Protein AF-A0A087U4U5-F1 (afdb_monomer_lite)

pLDDT: mean 82.82, std 11.04, range [44.47, 93.19]

Organism: Stegodyphus mimosarum (NCBI:txid407821)

Radius of gyration: 24.25 Å; chains: 1; bounding box: 49×20×62 Å

Secondary structure (DSSP, 8-state):
--SSSS--EEE-----B-TTT-PBPPGGGS-SPPPP-EEEPP--PPPGGG-TT----STTHHHHHTTGGGGSHHHHHHSTTTTTT--

InterPro domains:
  IPR010909 PLAC [PF08686] (54-83)
  IPR010909 PLAC [PS50900] (50-87)

Structure (mmCIF, N/CA/C/O backbone):
data_AF-A0A087U4U5-F1
#
_entry.id   AF-A0A087U4U5-F1
#
loop_
_atom_site.group_PDB
_atom_site.id
_atom_site.type_symbol
_atom_site.label_atom_id
_atom_site.label_alt_id
_atom_site.label_comp_id
_atom_site.label_asym_id
_atom_site.label_entity_id
_atom_site.label_seq_id
_atom_site.pdbx_PDB_ins_code
_atom_site.Cartn_x
_atom_site.Cartn_y
_atom_site.Cartn_z
_atom_site.occupancy
_atom_site.B_iso_or_equiv
_atom_site.auth_seq_id
_atom_site.auth_comp_id
_atom_site.auth_asym_id
_atom_site.auth_atom_i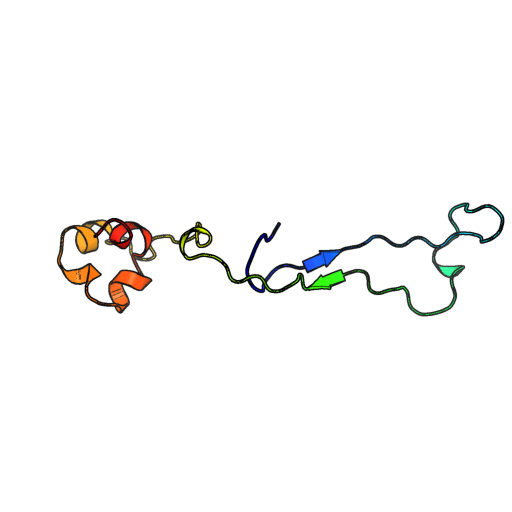d
_atom_site.pdbx_PDB_model_num
ATOM 1 N N . THR A 1 1 ? 3.393 -9.989 1.885 1.00 61.69 1 THR A N 1
ATOM 2 C CA . THR A 1 1 ? 2.775 -9.731 0.562 1.00 61.69 1 THR A CA 1
ATOM 3 C C . THR A 1 1 ? 1.319 -9.402 0.796 1.00 61.69 1 THR A C 1
ATOM 5 O O . THR A 1 1 ? 0.729 -10.044 1.645 1.00 61.69 1 THR A O 1
ATOM 8 N N . ALA A 1 2 ? 0.757 -8.395 0.125 1.00 70.81 2 ALA A N 1
ATOM 9 C CA . ALA A 1 2 ? -0.663 -8.068 0.282 1.00 70.81 2 ALA A CA 1
ATOM 10 C C . ALA A 1 2 ? -1.506 -8.930 -0.673 1.00 70.81 2 ALA A C 1
ATOM 12 O O . ALA A 1 2 ? -1.234 -8.924 -1.876 1.00 70.81 2 ALA A O 1
ATOM 13 N N . SER A 1 3 ? -2.478 -9.670 -0.141 1.00 76.62 3 SER A N 1
ATOM 14 C CA . SER A 1 3 ? -3.445 -10.499 -0.884 1.00 76.62 3 SER A C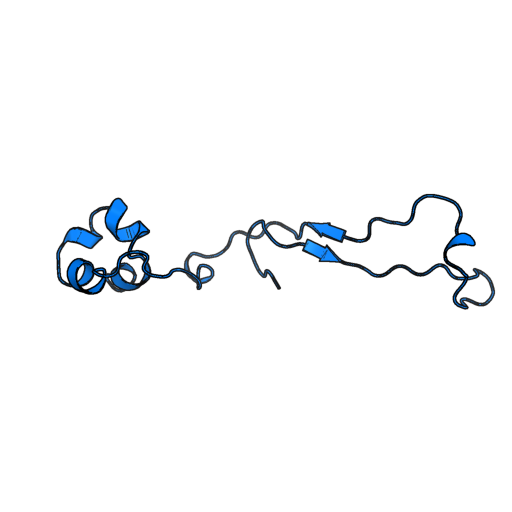A 1
ATOM 15 C C . SER A 1 3 ? -4.716 -9.730 -1.266 1.00 76.62 3 SER A C 1
ATOM 17 O O . SER A 1 3 ? -5.316 -10.019 -2.298 1.00 76.62 3 SER A O 1
ATOM 19 N N . CYS A 1 4 ? -5.081 -8.713 -0.484 1.00 76.62 4 CYS A N 1
ATOM 20 C CA . CYS A 1 4 ? -6.235 -7.842 -0.694 1.00 76.62 4 CYS A CA 1
ATOM 21 C C . CYS A 1 4 ? -5.907 -6.385 -0.287 1.00 76.62 4 CYS A C 1
ATOM 23 O O . CYS A 1 4 ? -4.804 -6.072 0.176 1.00 76.62 4 CYS A O 1
ATOM 25 N N . GLY A 1 5 ? -6.846 -5.462 -0.496 1.00 75.31 5 GLY A N 1
ATOM 26 C CA . GLY A 1 5 ? -6.752 -4.071 -0.054 1.00 75.31 5 GLY A CA 1
ATOM 27 C C . GLY A 1 5 ? -5.961 -3.142 -0.987 1.00 75.31 5 GLY A C 1
ATOM 28 O O . GLY A 1 5 ? -5.712 -3.429 -2.157 1.00 75.31 5 GLY A O 1
ATOM 29 N N . TYR A 1 6 ? -5.594 -1.962 -0.471 1.00 78.62 6 TYR A N 1
ATOM 30 C CA . TYR A 1 6 ? -5.055 -0.845 -1.273 1.00 78.62 6 TYR A CA 1
ATOM 31 C C . TYR A 1 6 ? -3.549 -0.619 -1.128 1.00 78.62 6 TYR A C 1
ATOM 33 O O . TYR A 1 6 ? -2.984 0.243 -1.800 1.00 78.62 6 TYR A O 1
ATOM 41 N N . ARG A 1 7 ? -2.896 -1.347 -0.219 1.00 81.06 7 ARG A N 1
ATOM 42 C CA . ARG A 1 7 ? -1.514 -1.067 0.202 1.00 81.06 7 ARG A CA 1
ATOM 43 C C . ARG A 1 7 ? -0.467 -1.933 -0.510 1.00 81.06 7 ARG A C 1
ATOM 45 O O . ARG A 1 7 ? 0.721 -1.814 -0.225 1.00 81.06 7 ARG A O 1
ATOM 52 N N . GLY A 1 8 ? -0.886 -2.798 -1.436 1.00 84.38 8 GLY A N 1
ATOM 53 C CA . GLY A 1 8 ? 0.009 -3.685 -2.178 1.00 84.38 8 GLY A CA 1
ATOM 54 C C . GLY A 1 8 ? 0.750 -2.994 -3.326 1.00 84.38 8 GLY A C 1
ATOM 55 O O . GLY A 1 8 ? 0.145 -2.273 -4.119 1.00 84.38 8 GLY A O 1
ATOM 56 N N . PHE A 1 9 ? 2.046 -3.287 -3.466 1.00 88.94 9 PHE A N 1
ATOM 57 C CA . PHE A 1 9 ? 2.863 -2.930 -4.630 1.00 88.94 9 PHE A CA 1
ATOM 58 C C . PHE A 1 9 ? 3.513 -4.185 -5.219 1.00 88.94 9 PHE A C 1
ATOM 60 O O . PHE A 1 9 ? 4.053 -5.013 -4.486 1.00 88.94 9 PHE A O 1
ATOM 67 N N . ARG A 1 10 ? 3.500 -4.303 -6.549 1.00 87.69 10 ARG A N 1
ATOM 68 C CA . ARG A 1 10 ? 4.248 -5.316 -7.303 1.00 87.69 10 ARG A CA 1
ATOM 69 C C . ARG A 1 10 ? 5.499 -4.694 -7.909 1.00 87.69 10 ARG A C 1
ATOM 71 O O . ARG A 1 10 ? 5.435 -3.593 -8.460 1.00 87.69 10 ARG A O 1
ATOM 78 N N . SER A 1 11 ? 6.617 -5.404 -7.843 1.00 90.38 11 SER A N 1
ATOM 79 C CA . SER A 1 11 ? 7.892 -5.008 -8.443 1.00 90.38 11 SER A CA 1
ATOM 80 C C . SER A 1 11 ? 8.303 -5.974 -9.557 1.00 90.38 11 SER A C 1
ATOM 82 O O . SER A 1 11 ? 7.912 -7.140 -9.562 1.00 90.38 11 SER A O 1
ATOM 84 N N . ARG A 1 12 ? 9.081 -5.484 -10.526 1.00 89.75 12 ARG A N 1
ATOM 85 C CA . ARG A 1 12 ? 9.746 -6.294 -11.556 1.00 89.75 12 ARG A CA 1
ATOM 86 C C . ARG A 1 12 ? 11.196 -5.854 -11.713 1.00 89.75 12 ARG A C 1
ATOM 88 O O . ARG A 1 12 ? 11.475 -4.660 -11.692 1.00 89.75 12 ARG A O 1
ATOM 95 N N . SER A 1 13 ? 12.107 -6.797 -11.915 1.00 88.31 13 SER A N 1
ATOM 96 C CA . SER A 1 13 ? 13.476 -6.501 -12.334 1.00 88.31 13 SER A CA 1
ATOM 97 C C . SER A 1 13 ? 13.537 -6.362 -13.855 1.00 88.31 13 SER A C 1
ATOM 99 O O . SER A 1 13 ? 12.857 -7.078 -14.590 1.00 88.31 13 SER A O 1
ATOM 101 N N . VAL A 1 14 ? 14.336 -5.412 -14.337 1.00 87.62 14 VAL A N 1
ATOM 102 C CA . VAL A 1 14 ? 14.585 -5.200 -15.768 1.00 87.62 14 VAL A CA 1
ATOM 103 C C . VAL A 1 14 ? 16.087 -5.176 -16.000 1.00 87.62 14 VAL A C 1
ATOM 105 O O . VAL A 1 14 ? 16.828 -4.605 -15.200 1.00 87.62 14 VAL A O 1
ATOM 108 N N . GLN A 1 15 ? 16.533 -5.802 -17.084 1.00 88.56 15 GLN A N 1
ATOM 109 C CA . GLN A 1 15 ? 17.941 -5.872 -17.454 1.00 88.56 15 GLN A CA 1
ATOM 110 C C . GLN A 1 15 ? 18.113 -5.443 -18.908 1.00 88.56 15 GLN A C 1
ATOM 112 O O . GLN A 1 15 ? 17.322 -5.820 -19.772 1.00 88.56 15 GLN A O 1
ATOM 117 N N . CYS A 1 16 ? 19.142 -4.636 -19.165 1.00 90.12 16 CYS A N 1
ATOM 118 C CA . CYS A 1 16 ? 19.542 -4.293 -20.522 1.00 90.12 16 CYS A CA 1
ATOM 119 C C . CYS A 1 16 ? 20.286 -5.484 -21.132 1.00 90.12 16 CYS A C 1
ATOM 121 O O . CYS A 1 16 ? 21.184 -6.025 -20.487 1.00 90.12 16 CYS A O 1
ATOM 123 N N . ILE A 1 17 ? 19.930 -5.883 -22.352 1.00 93.00 17 ILE A N 1
ATOM 124 C CA . ILE A 1 17 ? 20.579 -6.992 -23.062 1.00 93.00 17 ILE A CA 1
ATOM 125 C C . ILE A 1 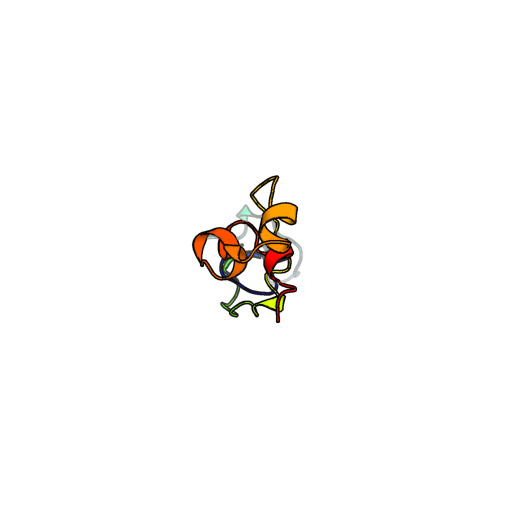17 ? 20.954 -6.583 -24.484 1.00 93.00 17 ILE A C 1
ATOM 127 O O . ILE A 1 17 ? 20.296 -5.738 -25.098 1.00 93.00 17 ILE A O 1
ATOM 131 N N . TRP A 1 18 ? 21.994 -7.207 -25.031 1.00 91.50 18 TRP A N 1
ATOM 132 C CA . TRP A 1 18 ? 22.333 -7.065 -26.445 1.00 91.50 18 TRP A CA 1
ATOM 133 C C . TRP A 1 18 ? 21.348 -7.858 -27.308 1.00 91.50 18 TRP A C 1
ATOM 135 O O . TRP A 1 18 ? 21.183 -9.056 -27.113 1.00 91.50 18 TRP A O 1
ATOM 145 N N . HIS A 1 19 ? 20.727 -7.230 -28.311 1.00 89.12 19 HIS A N 1
ATOM 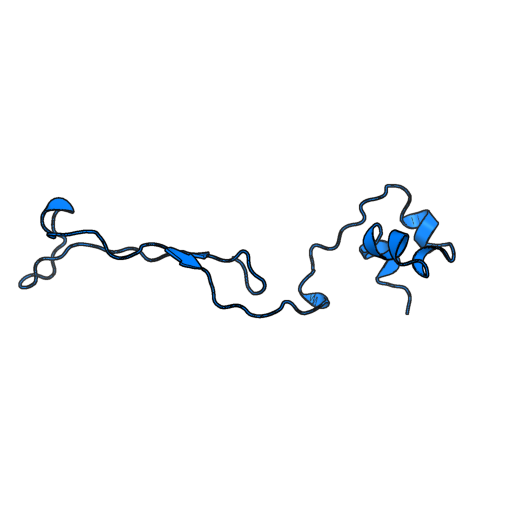146 C CA . HIS A 1 19 ? 19.724 -7.899 -29.157 1.00 89.12 19 HIS A CA 1
ATOM 147 C C . HIS A 1 19 ? 20.265 -9.146 -29.888 1.00 89.12 19 HIS A C 1
ATOM 149 O O . HIS A 1 19 ? 19.513 -10.075 -30.154 1.00 89.12 19 HIS A O 1
ATOM 155 N N . GLY A 1 20 ? 21.560 -9.170 -30.225 1.00 91.19 20 GLY A N 1
ATOM 156 C CA . GLY A 1 20 ? 22.179 -10.293 -30.936 1.00 91.19 20 GLY A CA 1
ATOM 157 C C . GLY A 1 20 ? 22.565 -11.466 -30.034 1.00 91.19 20 GLY A C 1
ATOM 158 O O . GLY A 1 20 ? 22.244 -12.604 -30.350 1.00 91.19 20 GLY A O 1
ATOM 159 N N . SER A 1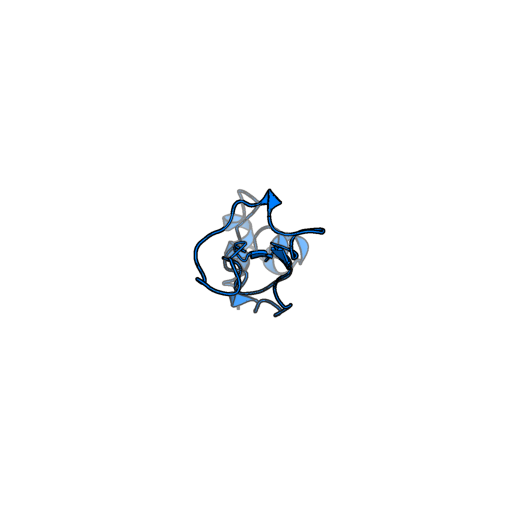 21 ? 23.262 -11.196 -28.927 1.00 92.44 21 SER A N 1
ATOM 160 C CA . SER A 1 21 ? 23.795 -12.242 -28.045 1.00 92.44 21 SER A CA 1
ATOM 161 C C . SER A 1 21 ? 22.901 -12.560 -26.847 1.00 92.44 21 SER A C 1
ATOM 163 O O . SER A 1 21 ? 23.153 -13.541 -26.167 1.00 92.44 21 SER A O 1
ATOM 165 N N . GLN A 1 22 ? 21.892 -11.728 -26.562 1.00 91.06 22 GLN A N 1
ATOM 166 C CA . GLN A 1 22 ? 21.065 -11.764 -25.344 1.00 91.06 22 GLN A CA 1
ATOM 167 C C . GLN A 1 22 ? 21.852 -11.638 -24.029 1.00 91.06 22 GLN A C 1
ATOM 169 O O . GLN A 1 22 ? 21.271 -11.700 -22.948 1.00 91.06 22 GLN A O 1
ATOM 174 N N . GLU A 1 23 ? 23.157 -11.388 -24.120 1.00 93.19 23 GLU A N 1
ATOM 175 C CA . GLU A 1 23 ? 24.035 -11.209 -22.975 1.00 93.19 23 GLU A CA 1
ATOM 176 C C . GLU A 1 23 ? 23.706 -9.909 -22.227 1.00 93.19 23 GLU A C 1
ATOM 178 O O . GLU A 1 23 ? 23.310 -8.911 -22.854 1.00 93.19 23 GLU A O 1
ATOM 183 N N . PRO A 1 24 ? 23.912 -9.887 -20.898 1.00 91.88 24 PRO A N 1
ATOM 184 C CA . PRO A 1 24 ? 23.678 -8.711 -20.082 1.00 91.88 24 PRO A CA 1
ATOM 185 C C . PRO A 1 24 ? 24.578 -7.561 -20.530 1.00 91.88 24 PRO A C 1
ATOM 187 O O . PRO A 1 24 ? 25.806 -7.658 -20.572 1.00 91.88 24 PRO A O 1
ATOM 190 N N . ALA A 1 25 ? 23.946 -6.443 -20.856 1.00 92.31 25 ALA A N 1
ATOM 191 C CA . ALA A 1 25 ? 24.621 -5.210 -21.194 1.00 92.31 25 ALA A CA 1
ATOM 192 C C . ALA A 1 25 ? 24.746 -4.313 -19.949 1.00 92.31 25 ALA A C 1
ATOM 194 O O . ALA A 1 25 ? 23.928 -4.391 -19.023 1.00 92.31 25 ALA A O 1
ATOM 195 N N . PRO A 1 26 ? 25.740 -3.411 -19.925 1.00 88.38 26 PRO A N 1
ATOM 196 C CA . PRO A 1 26 ? 25.795 -2.336 -18.944 1.00 88.38 26 PRO A CA 1
ATOM 197 C C . PRO A 1 26 ? 24.486 -1.533 -18.921 1.00 88.38 26 PRO A C 1
ATOM 199 O O . PRO A 1 26 ? 23.878 -1.296 -19.965 1.00 88.38 26 PRO A O 1
ATOM 202 N N . PHE A 1 27 ? 24.061 -1.062 -17.746 1.00 82.25 27 PHE A N 1
ATOM 203 C CA . PHE A 1 27 ? 22.801 -0.316 -17.597 1.00 82.25 27 PHE A CA 1
ATOM 204 C C . PHE A 1 27 ? 22.719 0.925 -18.509 1.00 82.25 27 PHE A C 1
ATOM 206 O O . PHE A 1 27 ? 21.657 1.242 -19.035 1.00 82.25 27 PHE A O 1
ATOM 213 N N . ASN A 1 28 ? 23.851 1.589 -18.754 1.00 85.81 28 ASN A N 1
ATOM 214 C CA . ASN A 1 28 ? 23.970 2.763 -19.622 1.00 85.81 28 ASN A CA 1
ATOM 215 C C . ASN A 1 28 ? 23.965 2.449 -21.131 1.00 85.81 28 ASN A C 1
ATOM 217 O O . ASN A 1 28 ? 23.987 3.380 -21.935 1.00 85.81 28 ASN A O 1
ATOM 221 N N . ALA A 1 29 ? 23.958 1.174 -21.534 1.00 89.56 29 ALA A N 1
ATOM 222 C CA . ALA A 1 29 ? 23.857 0.788 -22.942 1.00 89.56 29 ALA A CA 1
ATOM 223 C C . ALA A 1 29 ? 22.436 0.999 -23.495 1.00 89.56 29 ALA A C 1
ATOM 225 O O . ALA A 1 29 ? 22.262 1.324 -24.671 1.00 89.56 29 ALA A O 1
ATOM 226 N N . CYS A 1 30 ? 21.417 0.860 -22.643 1.00 87.69 30 CYS A N 1
ATOM 227 C CA . CYS A 1 30 ? 20.034 1.151 -22.994 1.00 87.69 30 CYS A CA 1
ATOM 228 C C . CYS A 1 30 ? 19.803 2.669 -22.986 1.00 87.69 30 CYS A C 1
ATOM 230 O O . CYS A 1 30 ? 20.018 3.339 -21.978 1.00 87.69 30 CYS A O 1
ATOM 232 N N . LYS A 1 31 ? 19.359 3.226 -24.121 1.00 86.19 31 LYS A N 1
ATOM 233 C CA . LYS A 1 31 ? 19.021 4.652 -24.230 1.00 86.19 31 LYS A CA 1
ATOM 234 C C . LYS A 1 31 ? 17.595 4.907 -23.744 1.00 86.19 31 LYS A C 1
ATOM 236 O O . LYS A 1 31 ? 16.669 4.222 -24.168 1.00 86.19 31 LYS A O 1
ATOM 241 N N . GLY A 1 32 ? 17.423 5.960 -22.948 1.00 83.62 32 GLY A N 1
ATOM 242 C CA . GLY A 1 32 ? 16.119 6.417 -22.466 1.00 83.62 32 GLY A CA 1
ATOM 243 C C . GLY A 1 32 ? 15.820 6.004 -21.022 1.00 83.62 32 GLY A C 1
ATOM 244 O O . GLY A 1 32 ? 16.640 5.350 -20.377 1.00 83.62 32 GLY A O 1
ATOM 245 N N . PRO A 1 33 ? 14.670 6.435 -20.479 1.00 81.62 33 PRO A N 1
ATOM 246 C CA . PRO A 1 33 ? 14.287 6.105 -19.116 1.00 81.62 33 PRO A CA 1
ATOM 247 C C . PRO A 1 33 ? 14.034 4.596 -18.975 1.00 81.62 33 PRO A C 1
ATOM 249 O O . PRO A 1 33 ? 13.451 3.984 -19.876 1.00 81.62 33 PRO A O 1
ATOM 252 N N . PRO A 1 34 ? 14.436 3.983 -17.848 1.00 77.44 34 PRO A N 1
ATOM 253 C CA . PRO A 1 34 ? 14.139 2.585 -17.598 1.00 77.44 34 PRO A CA 1
ATOM 254 C C . PRO A 1 34 ? 12.619 2.370 -17.478 1.00 77.44 34 PRO A C 1
ATOM 256 O O . PRO A 1 34 ? 11.893 3.271 -17.045 1.00 77.44 34 PRO A O 1
ATOM 259 N N . PRO A 1 35 ? 12.118 1.170 -17.818 1.00 83.00 35 PRO A N 1
ATOM 260 C CA . PRO A 1 35 ? 10.723 0.822 -17.593 1.00 83.00 35 PRO A CA 1
ATOM 261 C C . PRO A 1 35 ? 10.352 0.964 -16.115 1.00 83.00 35 PRO A C 1
ATOM 263 O O . PRO A 1 35 ? 11.176 0.713 -15.236 1.00 83.00 35 PRO A O 1
ATOM 266 N N . THR A 1 36 ? 9.085 1.271 -15.826 1.00 84.38 36 THR A N 1
ATOM 267 C CA . THR A 1 36 ? 8.601 1.343 -14.442 1.00 84.38 36 THR A CA 1
ATOM 268 C C . THR A 1 36 ? 8.882 0.032 -13.707 1.00 84.38 36 THR A C 1
ATOM 270 O O . THR A 1 36 ? 8.520 -1.050 -14.190 1.00 84.38 36 THR A O 1
ATOM 273 N N . LEU A 1 37 ? 9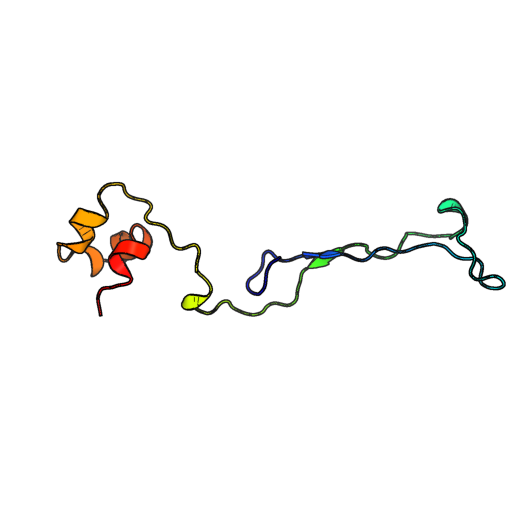.546 0.151 -12.557 1.00 86.62 37 LEU A N 1
ATOM 274 C CA . LEU A 1 37 ? 10.035 -0.971 -11.759 1.00 86.62 37 LEU A CA 1
ATOM 275 C C . LEU A 1 37 ? 8.987 -1.480 -10.765 1.00 86.62 37 LEU A C 1
ATOM 277 O O . LEU A 1 37 ? 8.990 -2.656 -10.415 1.00 86.62 37 LEU A O 1
ATOM 281 N N . SER A 1 38 ? 8.074 -0.609 -10.334 1.00 88.62 38 SER A N 1
ATOM 282 C CA . SER A 1 38 ? 7.004 -0.930 -9.396 1.00 88.62 38 SER A CA 1
ATOM 283 C C . SER A 1 38 ? 5.659 -0.371 -9.854 1.00 88.62 38 SER A C 1
ATOM 285 O O . SER A 1 38 ? 5.575 0.639 -10.548 1.00 88.62 38 SER A O 1
ATOM 287 N N . SER A 1 39 ? 4.578 -1.048 -9.489 1.00 88.69 39 SER A N 1
ATOM 288 C CA . SER A 1 39 ? 3.210 -0.567 -9.706 1.00 88.69 39 SER A CA 1
ATOM 289 C C . SER A 1 39 ? 2.313 -1.030 -8.561 1.00 88.69 39 SER A C 1
ATOM 291 O O . SER A 1 39 ? 2.624 -2.047 -7.939 1.00 88.69 39 SER A O 1
ATOM 293 N N . PRO A 1 40 ? 1.225 -0.312 -8.245 1.00 86.94 40 PRO A N 1
ATOM 294 C CA . PRO A 1 40 ? 0.262 -0.790 -7.261 1.00 86.94 40 PRO A CA 1
ATOM 295 C C . PRO A 1 40 ? -0.365 -2.113 -7.722 1.00 86.94 40 PRO A C 1
ATOM 297 O O . PRO A 1 40 ? -0.537 -2.353 -8.922 1.00 86.94 40 PRO A O 1
ATOM 300 N N . CYS A 1 41 ? -0.689 -2.979 -6.766 1.00 84.19 41 CYS A N 1
ATOM 301 C CA . CYS A 1 41 ? -1.452 -4.195 -7.025 1.00 84.19 41 CYS A CA 1
ATOM 302 C C . CYS A 1 41 ? -2.897 -3.858 -7.432 1.00 84.19 41 CYS A C 1
ATOM 304 O O . CYS A 1 41 ? -3.409 -2.774 -7.145 1.00 84.19 41 CYS A O 1
ATOM 306 N N . GLY A 1 42 ? -3.551 -4.800 -8.120 1.00 81.75 42 GLY A N 1
ATOM 307 C CA . GLY A 1 42 ? -4.981 -4.705 -8.408 1.00 81.75 42 GLY A CA 1
ATOM 308 C C . GLY A 1 42 ? -5.796 -4.627 -7.117 1.00 81.75 42 GLY A C 1
ATOM 309 O O . GLY A 1 42 ? -5.402 -5.188 -6.097 1.00 81.75 42 GLY A O 1
ATOM 310 N N . ARG A 1 43 ? -6.915 -3.899 -7.163 1.00 77.31 43 ARG A N 1
ATOM 311 C CA . ARG A 1 43 ? -7.783 -3.692 -6.002 1.00 77.31 43 ARG A CA 1
ATOM 312 C C . ARG A 1 43 ? -8.738 -4.871 -5.877 1.00 77.31 43 ARG A C 1
ATOM 314 O O . ARG A 1 43 ? -9.710 -4.940 -6.624 1.00 77.31 43 ARG A O 1
ATOM 321 N N . THR A 1 44 ? -8.469 -5.744 -4.920 1.00 79.75 44 THR A N 1
ATOM 322 C CA . THR A 1 44 ? -9.442 -6.730 -4.444 1.00 79.75 44 THR A CA 1
ATOM 323 C C . THR A 1 44 ? -9.863 -6.291 -3.044 1.00 79.75 44 THR A C 1
ATOM 325 O O . THR A 1 44 ? -8.973 -6.084 -2.214 1.00 79.75 44 THR A O 1
ATOM 328 N N . PRO A 1 45 ? -11.158 -6.056 -2.771 1.00 74.31 45 PRO A N 1
ATOM 329 C CA . PRO A 1 45 ? -11.600 -5.771 -1.409 1.00 74.31 45 PRO A CA 1
ATOM 330 C C . PRO A 1 45 ? -11.224 -6.947 -0.498 1.00 74.31 45 PRO A C 1
ATOM 332 O O . PRO A 1 45 ? -11.276 -8.093 -0.937 1.00 74.31 45 PRO A O 1
ATOM 335 N N . CYS A 1 46 ? -10.792 -6.648 0.724 1.00 70.38 46 CYS A N 1
ATOM 336 C CA . CYS A 1 46 ? -10.600 -7.667 1.753 1.00 70.38 46 CYS A CA 1
ATOM 337 C C . CYS A 1 46 ? -11.977 -8.132 2.241 1.00 70.38 46 CYS A C 1
ATOM 339 O O . CYS A 1 46 ? -12.887 -7.302 2.342 1.00 70.38 46 CYS A O 1
ATOM 341 N N . SER A 1 47 ? -12.139 -9.433 2.481 1.00 70.69 47 SER A N 1
ATOM 342 C CA . SER A 1 47 ? -13.261 -9.954 3.272 1.00 70.69 47 SER A CA 1
ATOM 343 C C . SER A 1 47 ? -13.138 -9.432 4.704 1.00 70.69 47 SER A C 1
ATOM 345 O O . SER A 1 47 ? -12.024 -9.140 5.135 1.00 70.69 47 SER A O 1
ATOM 347 N N . ASP A 1 48 ? -14.231 -9.381 5.466 1.00 59.41 48 ASP A N 1
ATOM 348 C CA . ASP A 1 48 ? -14.153 -9.094 6.909 1.00 59.41 48 ASP A CA 1
ATOM 349 C C . ASP A 1 48 ? -13.246 -10.112 7.643 1.00 59.41 48 ASP A C 1
ATOM 351 O O . ASP A 1 48 ? -12.591 -9.766 8.620 1.00 59.41 48 ASP A O 1
ATOM 355 N N . ASP A 1 49 ? -13.131 -11.337 7.112 1.00 55.81 49 ASP A N 1
ATOM 356 C CA . ASP A 1 49 ? -12.196 -12.369 7.582 1.00 55.81 49 ASP A CA 1
ATOM 357 C C . ASP A 1 49 ? -10.727 -12.117 7.188 1.00 55.81 49 ASP A C 1
ATOM 359 O O . ASP A 1 49 ? -9.833 -12.654 7.829 1.00 55.81 49 ASP A O 1
ATOM 363 N N . ASP A 1 50 ? -10.455 -11.322 6.142 1.00 55.56 50 ASP A N 1
ATOM 364 C CA . ASP A 1 50 ? -9.092 -10.964 5.704 1.00 55.56 50 ASP A CA 1
ATOM 365 C C . ASP A 1 50 ? -8.533 -9.751 6.481 1.00 55.56 50 ASP A C 1
ATOM 367 O O . ASP A 1 50 ? -7.344 -9.433 6.376 1.00 55.56 50 ASP A O 1
ATOM 371 N N . ASP A 1 51 ? -9.367 -9.084 7.289 1.00 55.22 51 ASP A N 1
ATOM 372 C CA . ASP A 1 51 ? -8.959 -8.184 8.376 1.00 55.22 51 ASP A CA 1
ATOM 373 C C . ASP A 1 51 ? -8.447 -9.012 9.585 1.00 55.22 51 ASP A C 1
ATOM 375 O O . ASP A 1 51 ? -8.737 -8.726 10.747 1.00 55.22 51 ASP A O 1
ATOM 379 N N . GLU A 1 52 ? -7.617 -10.035 9.326 1.00 55.41 52 GLU A N 1
ATOM 380 C CA . GLU A 1 52 ? -6.953 -10.880 10.341 1.00 55.41 52 GLU A CA 1
ATOM 381 C C . GLU A 1 52 ? -6.027 -10.081 11.289 1.00 55.41 52 GLU A C 1
ATOM 383 O O . GLU A 1 52 ? -5.458 -10.642 12.223 1.00 55.41 52 GLU A O 1
ATOM 388 N N . ASP A 1 53 ? -5.865 -8.769 11.073 1.00 64.50 53 ASP A N 1
ATOM 389 C CA . ASP A 1 53 ? -5.130 -7.851 11.953 1.00 64.50 53 ASP A CA 1
ATOM 390 C C . ASP A 1 53 ? -6.062 -6.954 12.787 1.00 64.50 53 ASP A C 1
ATOM 392 O O . ASP A 1 53 ? -5.695 -5.864 13.228 1.00 64.50 53 ASP A O 1
ATOM 396 N N . CYS A 1 54 ? -7.302 -7.382 13.005 1.00 75.75 54 CYS A N 1
ATOM 397 C CA . CYS A 1 54 ? -8.131 -6.788 14.038 1.00 75.75 54 CYS A CA 1
ATOM 398 C C . CYS A 1 54 ? -7.562 -7.149 15.426 1.00 75.75 54 CYS A C 1
ATOM 400 O O . CYS A 1 54 ? -7.671 -8.281 15.896 1.00 75.75 54 CYS A O 1
ATOM 402 N N . HIS A 1 55 ? -6.970 -6.156 16.098 1.00 84.06 55 HIS A N 1
ATOM 403 C CA . HIS A 1 55 ? -6.491 -6.257 17.479 1.00 84.06 55 HIS A CA 1
ATOM 404 C C . HIS A 1 55 ? -7.236 -5.283 18.388 1.00 84.06 55 HIS A C 1
ATOM 406 O O . HIS A 1 55 ? -7.557 -4.155 18.004 1.00 84.06 55 HIS A O 1
ATOM 412 N N . ASP A 1 56 ? -7.463 -5.708 19.626 1.00 88.75 56 ASP A N 1
ATOM 413 C CA . ASP A 1 56 ? -8.041 -4.868 20.669 1.00 88.75 56 ASP A CA 1
ATOM 414 C C . ASP A 1 56 ? -7.114 -3.682 21.001 1.00 88.75 56 ASP A C 1
ATOM 416 O O . ASP A 1 56 ? -5.946 -3.845 21.353 1.00 88.75 56 ASP A O 1
ATOM 420 N N . GLN A 1 57 ? -7.641 -2.462 20.893 1.00 89.38 57 GLN A N 1
ATOM 421 C CA . GLN A 1 57 ? -6.926 -1.207 21.153 1.00 89.38 57 GLN A CA 1
ATOM 422 C C . GLN A 1 57 ? -7.006 -0.775 22.623 1.00 89.38 57 GLN A C 1
ATOM 424 O O . GLN A 1 57 ? -6.155 -0.016 23.091 1.00 89.38 57 GLN A O 1
ATOM 429 N N . LEU A 1 58 ? -8.025 -1.228 23.363 1.00 89.81 58 LEU A N 1
ATOM 430 C CA . LEU A 1 58 ? -8.216 -0.887 24.774 1.00 89.81 58 LEU A CA 1
ATOM 431 C C . LEU A 1 58 ? -7.767 -2.038 25.673 1.00 89.81 58 LEU A C 1
ATOM 433 O O . LEU A 1 58 ? -8.082 -3.199 25.456 1.00 89.81 58 LEU A O 1
ATOM 437 N N . THR A 1 59 ? -7.092 -1.708 26.768 1.00 92.56 59 THR A N 1
ATOM 438 C CA . THR A 1 59 ? -6.634 -2.701 27.753 1.00 92.56 59 THR A CA 1
ATOM 439 C C . THR A 1 59 ? -7.762 -3.345 28.559 1.00 92.56 59 THR A C 1
ATOM 441 O O . THR A 1 59 ? -7.527 -4.326 29.253 1.00 92.56 59 THR A O 1
ATOM 444 N N . TYR A 1 60 ? -8.974 -2.791 28.501 1.00 92.56 60 TYR A N 1
ATOM 445 C CA . TYR A 1 60 ? -10.157 -3.283 29.210 1.00 92.56 60 TYR A CA 1
ATOM 446 C C . TYR A 1 60 ? -11.194 -3.901 28.259 1.00 92.56 60 TYR A C 1
ATOM 448 O O . TYR A 1 60 ? -12.382 -3.949 28.583 1.00 92.56 60 TYR A O 1
ATOM 456 N N . CYS A 1 61 ? -10.758 -4.378 27.088 1.00 91.94 61 CYS A N 1
ATOM 457 C CA . CYS A 1 61 ? -11.638 -5.051 26.134 1.00 91.94 61 CYS A CA 1
ATOM 458 C C . CYS A 1 61 ? -12.271 -6.338 26.699 1.00 91.94 61 CYS A C 1
ATOM 460 O O . CYS A 1 61 ? -13.435 -6.597 26.403 1.00 91.94 61 CYS A O 1
ATOM 462 N N . ASP A 1 62 ? -11.604 -7.054 27.615 1.00 91.19 62 ASP A N 1
ATOM 463 C CA . ASP A 1 62 ? -12.206 -8.181 28.351 1.00 91.19 62 ASP A CA 1
ATOM 464 C C . ASP A 1 62 ? -13.440 -7.760 29.166 1.00 91.19 62 ASP A C 1
ATOM 466 O O . ASP A 1 62 ? -14.455 -8.451 29.190 1.00 91.19 62 ASP A O 1
ATOM 470 N N . VAL A 1 63 ? -13.396 -6.578 29.790 1.00 92.31 63 VAL A N 1
ATOM 471 C CA . VAL A 1 63 ? -14.534 -6.033 30.549 1.00 92.31 63 VAL A CA 1
ATOM 472 C C . VAL A 1 63 ? -15.645 -5.576 29.600 1.00 92.31 63 VAL A C 1
ATOM 474 O O . VAL A 1 63 ? -16.830 -5.756 29.878 1.00 92.31 63 VAL A O 1
ATOM 477 N N . ILE A 1 64 ? -15.280 -4.993 28.454 1.00 91.88 64 ILE A N 1
ATOM 478 C CA . ILE A 1 64 ? -16.243 -4.617 27.408 1.00 91.88 64 ILE A CA 1
ATOM 479 C C . ILE A 1 64 ? -16.976 -5.858 26.888 1.00 91.88 64 ILE A C 1
ATOM 481 O O . ILE A 1 64 ? -18.189 -5.789 26.706 1.00 91.88 64 ILE A O 1
ATOM 485 N N . LYS A 1 65 ? -16.277 -6.987 26.720 1.00 89.56 65 LYS A N 1
ATOM 486 C CA . LYS A 1 65 ? -16.847 -8.273 26.292 1.00 89.56 65 LYS A CA 1
ATOM 487 C C . LYS A 1 65 ? -17.875 -8.834 27.275 1.00 89.56 65 LYS A C 1
ATOM 489 O O . LYS A 1 65 ? -18.900 -9.355 26.849 1.00 89.56 65 LYS A O 1
ATOM 494 N N . GLU A 1 66 ? -17.627 -8.730 28.580 1.00 90.25 66 GLU A N 1
ATOM 495 C CA . GLU A 1 66 ? -18.567 -9.203 29.614 1.00 90.25 66 GLU A CA 1
ATOM 496 C C . GLU A 1 66 ? -19.747 -8.245 29.859 1.00 90.25 66 GLU A C 1
ATOM 498 O O . GLU A 1 66 ? -20.658 -8.540 30.635 1.00 90.25 66 GLU A O 1
ATOM 503 N N . THR A 1 67 ? -19.761 -7.089 29.196 1.00 89.38 67 THR A N 1
ATOM 504 C CA . THR A 1 67 ? -20.817 -6.081 29.317 1.00 89.38 67 THR A CA 1
ATOM 505 C C . THR A 1 67 ? -21.538 -5.879 27.985 1.00 89.38 67 THR A C 1
ATOM 507 O O . THR A 1 67 ? -21.130 -6.362 26.936 1.00 89.38 67 THR A O 1
ATOM 510 N N . LYS A 1 68 ? -22.634 -5.114 27.985 1.00 88.88 68 LYS A N 1
ATOM 511 C CA . LYS A 1 68 ? -23.371 -4.770 26.753 1.00 88.88 68 LYS A CA 1
ATOM 512 C C . LYS A 1 68 ? -22.721 -3.659 25.924 1.00 88.88 68 LYS A C 1
ATOM 514 O O . LYS A 1 68 ? -23.365 -3.034 25.087 1.00 88.88 68 LYS A O 1
ATOM 519 N N . LEU A 1 69 ? -21.450 -3.362 26.173 1.00 89.06 69 LEU A N 1
ATOM 520 C CA . LEU A 1 69 ? -20.767 -2.254 25.517 1.00 89.06 69 LEU A CA 1
ATOM 521 C C . LEU A 1 69 ? -20.383 -2.581 24.068 1.00 89.06 69 LEU A C 1
ATOM 523 O O . LEU A 1 69 ? -20.326 -1.654 23.265 1.00 89.06 69 LEU A O 1
ATOM 527 N N . CYS A 1 70 ? -20.227 -3.859 23.697 1.00 89.25 70 CYS A N 1
ATOM 528 C CA . CYS A 1 70 ? -20.003 -4.272 22.302 1.00 89.25 70 CYS A CA 1
ATOM 529 C C . CYS A 1 70 ? -21.155 -3.895 21.343 1.00 89.25 70 CYS A C 1
ATOM 531 O O . CYS A 1 70 ? -20.924 -3.773 20.141 1.00 89.25 70 CYS A O 1
ATOM 533 N N . GLU A 1 71 ? -22.373 -3.648 21.847 1.00 90.00 71 GLU A N 1
ATOM 534 C CA . GLU A 1 71 ? -23.502 -3.154 21.035 1.00 90.00 71 GLU A CA 1
ATOM 535 C C . GLU A 1 71 ? -23.245 -1.727 20.500 1.00 90.00 71 GLU A C 1
ATOM 537 O O . GLU A 1 71 ? -23.804 -1.315 19.481 1.00 90.00 71 GLU A O 1
ATOM 542 N N . MET A 1 72 ? -22.365 -0.963 21.158 1.00 89.38 72 MET A N 1
ATOM 543 C CA . MET A 1 72 ? -22.003 0.394 20.754 1.00 89.38 72 MET A CA 1
ATOM 544 C C . MET A 1 72 ? -20.853 0.362 19.740 1.00 89.38 72 MET A C 1
ATOM 546 O O . MET A 1 72 ? -19.761 -0.136 20.025 1.00 89.38 72 MET A O 1
ATOM 550 N N . SER A 1 73 ? -21.054 0.990 18.578 1.00 85.75 73 SER A N 1
ATOM 551 C CA . SER A 1 73 ? -20.088 0.991 17.465 1.00 85.75 73 SER A CA 1
ATOM 552 C C . SER A 1 73 ? -18.681 1.451 17.860 1.00 85.75 73 SER A C 1
ATOM 554 O O . SER A 1 73 ? -17.695 0.902 17.375 1.00 85.75 73 SER A O 1
ATOM 556 N N . GLN A 1 74 ? -18.579 2.422 18.771 1.00 88.06 74 GLN A N 1
ATOM 557 C CA . GLN A 1 74 ? -17.310 2.934 19.291 1.00 88.06 74 GLN A CA 1
ATOM 558 C C . GLN A 1 74 ? -16.474 1.865 20.011 1.00 88.06 74 GLN A C 1
ATOM 560 O O . GLN A 1 74 ? -15.269 1.789 19.796 1.00 88.06 74 GLN A O 1
ATOM 565 N N . PHE A 1 75 ? -17.105 1.024 20.835 1.00 90.50 75 PHE A N 1
ATOM 566 C CA . PHE A 1 75 ? -16.422 -0.030 21.579 1.00 90.50 75 PHE A CA 1
ATOM 567 C C . PHE A 1 75 ? -16.163 -1.231 20.682 1.00 90.50 75 PHE A C 1
ATOM 569 O O . PHE A 1 75 ? -15.086 -1.805 20.752 1.00 90.50 75 PHE A O 1
ATOM 576 N N . ARG A 1 76 ? -17.079 -1.536 19.758 1.00 85.56 76 ARG A N 1
ATOM 577 C CA . ARG A 1 76 ? -16.873 -2.580 18.751 1.00 85.56 76 ARG A CA 1
ATOM 578 C C . ARG A 1 76 ? -15.677 -2.311 17.834 1.00 85.56 76 ARG A C 1
ATOM 580 O O . ARG A 1 76 ? -14.952 -3.235 17.507 1.00 85.56 76 ARG A O 1
ATOM 587 N N . LEU A 1 77 ? -15.448 -1.057 17.435 1.00 86.00 77 LEU A N 1
ATOM 588 C CA . LEU A 1 77 ? -14.285 -0.680 16.618 1.00 86.00 77 LEU A CA 1
ATOM 589 C C . LEU A 1 77 ? -12.967 -0.723 17.402 1.00 86.00 77 LEU A C 1
ATOM 591 O O . LEU A 1 77 ? -11.920 -1.013 16.835 1.00 86.00 77 LEU A O 1
ATOM 595 N N . GLN A 1 78 ? -13.009 -0.378 18.689 1.00 90.06 78 GLN A N 1
ATOM 596 C CA . GLN A 1 78 ? -11.824 -0.334 19.548 1.00 90.06 78 GLN A CA 1
ATOM 597 C C . GLN A 1 78 ? -11.465 -1.707 20.127 1.00 90.06 78 GLN A C 1
ATOM 599 O O . GLN A 1 78 ? -10.298 -1.961 20.383 1.00 90.06 78 GLN A O 1
ATOM 604 N N . CYS A 1 79 ? -12.445 -2.581 20.323 1.00 90.94 79 CYS A N 1
ATOM 605 C CA . CYS A 1 79 ? -12.294 -3.920 20.883 1.00 90.94 79 CYS A CA 1
ATOM 606 C C . CYS A 1 79 ? -12.793 -4.969 19.892 1.00 90.94 79 CYS A C 1
ATOM 608 O O . CYS A 1 79 ? -13.666 -5.774 20.211 1.00 90.94 79 CYS A O 1
ATOM 610 N N . CYS A 1 80 ? -12.320 -4.893 18.650 1.00 87.50 80 CYS A N 1
ATOM 611 C CA . CYS A 1 80 ? -12.872 -5.684 17.561 1.00 87.50 80 CYS A CA 1
ATOM 612 C C . CYS A 1 80 ? -12.595 -7.191 17.729 1.00 87.50 80 CYS A C 1
ATOM 614 O O . CYS A 1 80 ? -13.432 -7.993 17.325 1.00 87.50 80 CYS A O 1
ATOM 616 N N . ALA A 1 81 ? -11.503 -7.589 18.394 1.00 86.56 81 ALA A N 1
ATOM 617 C CA . ALA A 1 81 ? -11.199 -8.997 18.642 1.00 86.56 81 ALA A CA 1
ATOM 618 C C . ALA A 1 81 ? -12.066 -9.543 19.787 1.00 86.56 81 ALA A C 1
ATOM 620 O O . ALA A 1 81 ? -12.676 -10.607 19.670 1.00 86.56 81 ALA A O 1
ATOM 621 N N . SER A 1 82 ? -12.206 -8.774 20.870 1.00 88.56 82 SER A N 1
ATOM 622 C CA . SER A 1 82 ? -13.074 -9.120 22.003 1.00 88.56 82 SER A CA 1
ATOM 623 C C . SER A 1 82 ? -14.560 -9.136 21.638 1.00 88.56 82 SER A C 1
ATOM 625 O O . SER A 1 82 ? -15.305 -10.003 22.100 1.00 88.56 82 SER A O 1
ATOM 627 N N . CYS A 1 83 ? -14.989 -8.196 20.796 1.00 87.69 83 CYS A N 1
ATOM 628 C CA . CYS A 1 83 ? -16.355 -8.072 20.308 1.00 87.69 83 CYS A CA 1
ATOM 629 C C . CYS A 1 83 ? -16.603 -8.866 19.003 1.00 87.69 83 CYS A C 1
ATOM 631 O O . CYS A 1 83 ? -17.713 -8.876 18.502 1.00 87.69 83 CYS A O 1
ATOM 633 N N . GLY A 1 84 ? -15.622 -9.556 18.423 1.00 76.69 84 GLY A N 1
ATOM 634 C CA . GLY A 1 84 ? -15.849 -10.385 17.227 1.00 76.69 84 GLY A CA 1
ATOM 635 C C . GLY A 1 84 ? -16.604 -11.688 17.520 1.00 76.69 84 GLY A C 1
ATOM 636 O O . GLY A 1 84 ? -17.203 -12.269 16.627 1.00 76.69 84 GLY A O 1
ATOM 637 N N . ALA A 1 85 ? -16.593 -12.138 18.780 1.00 62.88 85 ALA A N 1
ATOM 638 C CA . ALA A 1 85 ? -17.181 -13.409 19.214 1.00 62.88 85 ALA A CA 1
ATOM 639 C C . ALA A 1 85 ? -18.604 -13.291 19.798 1.00 62.88 85 ALA A C 1
ATOM 641 O O . ALA A 1 85 ? -19.120 -14.283 20.316 1.00 62.88 85 ALA A O 1
ATOM 642 N N . TYR A 1 86 ? -19.215 -12.097 19.791 1.00 51.16 86 TYR A N 1
ATOM 643 C CA . TYR A 1 86 ? -20.630 -11.952 20.139 1.00 51.16 86 TYR A CA 1
ATOM 644 C C . TYR A 1 86 ? -21.459 -12.124 18.850 1.00 51.16 86 TYR A C 1
ATOM 646 O O . TYR A 1 86 ? -21.470 -11.253 17.984 1.00 51.16 86 TYR A O 1
ATOM 654 N N . GLU A 1 87 ? -22.124 -13.269 18.713 1.00 44.47 87 GLU A N 1
ATOM 655 C CA . GLU A 1 87 ? -23.217 -13.504 17.755 1.00 44.47 87 GLU A CA 1
ATOM 656 C C . GLU A 1 87 ? -24.517 -13.766 18.520 1.00 44.47 87 GLU A C 1
ATOM 658 O O . GLU A 1 87 ? -24.472 -14.503 19.536 1.00 44.47 87 GLU A O 1
#

Foldseek 3Di:
DDPADFPAKDFDDDFDADPPPRDTDDPVVDPDDDPDGMDTDDHDHADPVNVVVDAAQDPCLVVCLVDPNCVPPVSCSNNVVSSVPDD

Sequence (87 aa):
TASCGYRGFRSRSVQCIWHGSQEPAPFNACKGPPPTLSSPCGRTPCSDDDDEDCHDQLTYCDVIKETKLCEMSQFRLQCCASCGAYE